Protein AF-A0A0M8SLQ5-F1 (afdb_monomer_lite)

Sequence (72 aa):
MPVEAFVIRHATMGADAEVDFGDVYVDLTGQRGRCRLFAFRLAYSGKAVHRICPCSRGSRRIPAASATLMAA

Foldseek 3Di:
DDPPDDDPDDDPFQPDKDWDKDWDWDQDPNFTFIWIWIWIGGPPPQWIWIWIGGDPPDTDDDPPPGDTDTGD

Structure (mmCIF, N/CA/C/O backbone):
data_AF-A0A0M8SLQ5-F1
#
_entry.id   AF-A0A0M8SLQ5-F1
#
loop_
_atom_site.group_PDB
_atom_site.id
_atom_site.type_symbol
_atom_site.label_atom_id
_atom_site.label_alt_id
_atom_site.label_comp_id
_atom_site.label_asym_id
_atom_site.label_entity_id
_atom_site.label_seq_id
_atom_site.pdbx_PDB_ins_code
_atom_site.Cartn_x
_atom_site.Cartn_y
_atom_site.Cartn_z
_atom_site.occupancy
_atom_site.B_iso_or_equiv
_atom_site.auth_seq_id
_atom_site.auth_comp_id
_atom_site.auth_asym_id
_atom_site.auth_atom_id
_atom_site.pdbx_PDB_model_num
ATOM 1 N N . MET A 1 1 ? 37.577 -14.268 -29.333 1.00 41.03 1 MET A N 1
ATOM 2 C CA . MET A 1 1 ? 36.839 -14.885 -28.213 1.00 41.03 1 MET A CA 1
ATOM 3 C C . MET A 1 1 ? 35.790 -13.885 -27.763 1.00 41.03 1 MET A C 1
ATOM 5 O O . MET A 1 1 ? 36.200 -12.775 -27.435 1.00 41.03 1 MET A O 1
ATOM 9 N N . PRO A 1 2 ? 34.480 -14.176 -27.844 1.00 63.56 2 PRO A N 1
ATOM 10 C CA . PRO A 1 2 ? 33.485 -13.252 -27.325 1.00 63.56 2 PRO A CA 1
ATOM 11 C C . PRO A 1 2 ? 33.608 -13.257 -25.801 1.00 63.56 2 PRO A C 1
ATOM 13 O O . PRO A 1 2 ? 33.684 -14.314 -25.180 1.00 63.56 2 PRO A O 1
ATOM 16 N N . VAL A 1 3 ? 33.729 -12.072 -25.217 1.00 63.12 3 VAL A N 1
ATOM 17 C CA . VAL A 1 3 ? 33.808 -11.900 -23.767 1.00 63.12 3 VAL A CA 1
ATOM 18 C C . VAL A 1 3 ? 32.402 -12.139 -23.224 1.00 63.12 3 VAL A C 1
ATOM 20 O O . VAL A 1 3 ? 31.466 -11.474 -23.667 1.00 63.12 3 VAL A O 1
ATOM 23 N N . GLU A 1 4 ? 32.234 -13.099 -22.316 1.00 66.62 4 GLU A N 1
ATOM 24 C CA . GLU A 1 4 ? 30.975 -13.319 -21.598 1.00 66.62 4 GLU A CA 1
ATOM 25 C C . GLU A 1 4 ? 30.726 -12.116 -20.678 1.00 66.62 4 GLU A C 1
ATOM 27 O O . GLU A 1 4 ? 31.133 -12.079 -19.520 1.00 66.62 4 GLU A O 1
ATOM 32 N N . ALA A 1 5 ? 30.124 -11.068 -21.235 1.00 68.50 5 ALA A N 1
ATOM 33 C CA . ALA A 1 5 ? 29.734 -9.884 -20.496 1.00 68.50 5 ALA A CA 1
ATOM 34 C C . ALA A 1 5 ? 28.303 -10.068 -19.985 1.00 68.50 5 ALA A C 1
ATOM 36 O O . ALA A 1 5 ? 27.368 -10.274 -20.762 1.00 68.50 5 ALA A O 1
ATOM 37 N N . PHE A 1 6 ? 28.120 -9.970 -18.670 1.00 66.94 6 PHE A N 1
ATOM 38 C CA . PHE A 1 6 ? 26.792 -9.899 -18.075 1.00 66.94 6 PHE A CA 1
ATOM 39 C C . PHE A 1 6 ? 26.169 -8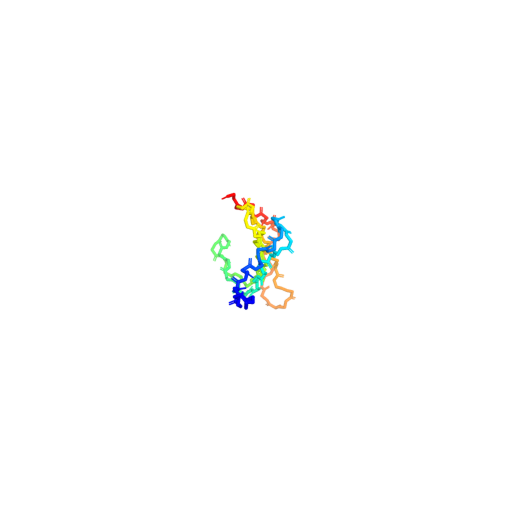.542 -18.417 1.00 66.94 6 PHE A C 1
ATOM 41 O O . PHE A 1 6 ? 26.558 -7.510 -17.875 1.00 66.94 6 PHE A O 1
ATOM 48 N N . VAL A 1 7 ? 25.193 -8.536 -19.325 1.00 72.88 7 VAL A N 1
ATOM 49 C CA . VAL A 1 7 ? 24.333 -7.369 -19.544 1.00 72.88 7 VAL A CA 1
ATOM 50 C C . VAL A 1 7 ? 23.229 -7.413 -18.496 1.00 72.88 7 VAL A C 1
ATOM 52 O O . VAL A 1 7 ? 22.367 -8.293 -18.534 1.00 72.88 7 VAL A O 1
ATOM 55 N N . ILE A 1 8 ? 23.245 -6.466 -17.556 1.00 69.44 8 ILE A N 1
ATOM 56 C CA . ILE A 1 8 ? 22.123 -6.265 -16.636 1.00 69.44 8 ILE A CA 1
ATOM 57 C C . ILE A 1 8 ? 20.914 -5.888 -17.492 1.00 69.44 8 ILE A C 1
ATOM 59 O O . ILE A 1 8 ? 20.880 -4.821 -18.108 1.00 69.44 8 ILE A O 1
ATOM 63 N N . ARG A 1 9 ? 19.921 -6.779 -17.564 1.00 57.25 9 ARG A N 1
ATOM 64 C CA . ARG A 1 9 ? 18.640 -6.448 -18.184 1.00 57.25 9 ARG A CA 1
ATOM 65 C C . ARG A 1 9 ? 17.911 -5.482 -17.267 1.00 57.25 9 ARG A C 1
ATOM 67 O O . ARG A 1 9 ? 17.276 -5.898 -16.306 1.00 57.25 9 ARG A O 1
ATOM 74 N N . HIS A 1 10 ? 17.999 -4.197 -17.581 1.00 62.44 10 HIS A N 1
ATOM 75 C CA . HIS A 1 10 ? 17.029 -3.243 -17.076 1.00 62.44 10 HIS A CA 1
ATOM 76 C C . HIS A 1 10 ? 15.701 -3.511 -17.782 1.00 62.44 10 HIS A C 1
ATOM 78 O O . HIS A 1 10 ? 15.621 -3.445 -19.011 1.00 62.44 10 HIS A O 1
ATOM 84 N N . ALA A 1 11 ? 14.671 -3.848 -17.010 1.00 62.31 11 ALA A N 1
ATOM 85 C CA . ALA A 1 11 ? 13.310 -3.804 -17.511 1.00 62.31 11 ALA A CA 1
ATOM 86 C C . ALA A 1 11 ? 12.981 -2.367 -17.936 1.00 62.31 11 ALA A C 1
ATOM 88 O O . ALA A 1 11 ? 13.515 -1.397 -17.386 1.00 62.31 11 ALA A O 1
ATOM 89 N N . THR A 1 12 ? 12.129 -2.219 -18.948 1.00 65.06 12 THR A N 1
ATOM 90 C CA . THR A 1 12 ? 11.664 -0.900 -19.381 1.00 65.06 12 THR A CA 1
ATOM 91 C C . THR A 1 12 ? 11.009 -0.166 -18.209 1.00 65.06 12 THR A C 1
ATOM 93 O O . THR A 1 12 ? 10.409 -0.783 -17.330 1.00 65.06 12 THR A O 1
ATOM 96 N N . MET A 1 13 ? 11.134 1.165 -18.170 1.00 58.91 13 MET A N 1
ATOM 97 C CA . MET A 1 13 ? 10.511 1.987 -17.125 1.00 58.91 13 MET A CA 1
ATOM 98 C C . MET A 1 13 ? 9.024 1.630 -16.980 1.00 58.91 13 MET A C 1
ATOM 100 O O . MET A 1 13 ? 8.275 1.685 -17.954 1.00 58.91 13 MET A O 1
ATOM 104 N N . GLY A 1 14 ? 8.612 1.249 -15.769 1.00 64.19 14 GLY A N 1
ATOM 105 C CA . GLY A 1 14 ? 7.244 0.825 -15.470 1.00 64.19 14 GLY A CA 1
ATOM 106 C C . GLY A 1 14 ? 6.829 -0.568 -15.964 1.00 64.19 14 GLY A C 1
ATOM 107 O O . GLY A 1 14 ? 5.651 -0.896 -15.853 1.00 64.19 14 GLY A O 1
ATOM 108 N N . ALA A 1 15 ? 7.743 -1.388 -16.493 1.00 71.62 15 ALA A N 1
ATOM 109 C CA . ALA A 1 15 ? 7.454 -2.794 -16.797 1.00 71.62 15 ALA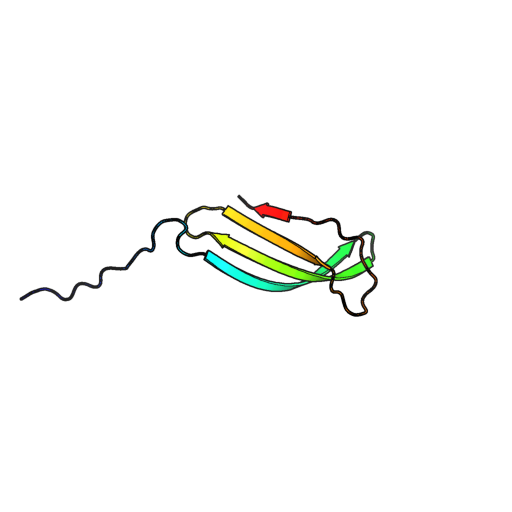 A CA 1
ATOM 110 C C . ALA A 1 15 ? 7.396 -3.666 -15.539 1.00 71.62 15 ALA A C 1
ATOM 112 O O . ALA A 1 15 ? 6.620 -4.618 -15.495 1.00 71.62 15 ALA A O 1
ATOM 113 N N . ASP A 1 16 ? 8.157 -3.284 -14.514 1.00 74.31 16 ASP A N 1
ATOM 114 C CA . ASP A 1 16 ? 8.185 -3.966 -13.228 1.00 74.31 16 ASP A CA 1
ATOM 115 C C . ASP A 1 16 ? 7.537 -3.098 -12.145 1.00 74.31 16 ASP A C 1
ATOM 117 O O . ASP A 1 16 ? 7.618 -1.864 -12.154 1.00 74.31 16 ASP A O 1
ATOM 121 N N . ALA A 1 17 ? 6.893 -3.750 -11.184 1.00 81.81 17 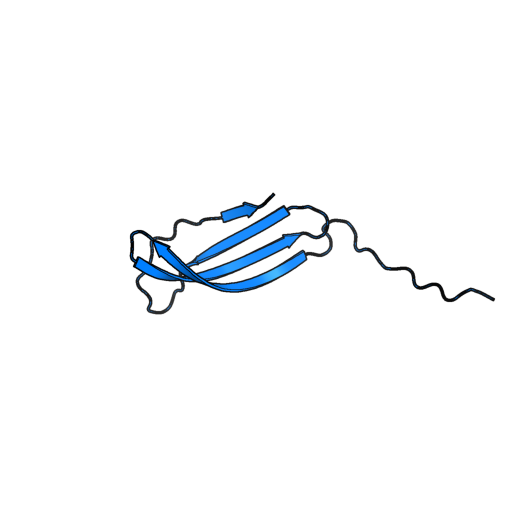ALA A N 1
ATOM 122 C CA . ALA A 1 17 ? 6.349 -3.112 -9.999 1.00 81.81 17 ALA A CA 1
ATOM 123 C C . ALA A 1 17 ? 6.487 -4.043 -8.795 1.00 81.81 17 ALA A C 1
ATOM 125 O O . ALA A 1 17 ? 6.321 -5.256 -8.911 1.00 81.81 17 ALA A O 1
ATOM 126 N N . GLU A 1 18 ? 6.757 -3.459 -7.635 1.00 82.88 18 GLU A N 1
ATOM 127 C CA . GLU A 1 18 ? 6.763 -4.169 -6.360 1.00 82.88 18 GLU A CA 1
ATOM 128 C C . GLU A 1 18 ? 5.377 -4.052 -5.728 1.00 82.88 18 GLU A C 1
ATOM 130 O O . GLU A 1 18 ? 4.789 -2.964 -5.681 1.00 82.88 18 GLU A O 1
ATOM 135 N N . VAL A 1 19 ? 4.844 -5.184 -5.266 1.00 86.12 19 VAL A N 1
ATOM 136 C CA . VAL A 1 19 ? 3.532 -5.253 -4.623 1.00 86.12 19 VAL A CA 1
ATOM 137 C C . VAL A 1 19 ? 3.670 -5.872 -3.247 1.00 86.12 19 VAL A C 1
ATOM 139 O O . VAL A 1 19 ? 4.031 -7.041 -3.127 1.00 86.12 19 VAL A O 1
ATOM 142 N N . ASP A 1 20 ? 3.306 -5.100 -2.227 1.00 87.19 20 ASP A N 1
ATOM 143 C CA . ASP A 1 20 ? 3.307 -5.532 -0.836 1.00 87.19 20 ASP A CA 1
ATOM 144 C C . ASP A 1 20 ? 1.870 -5.625 -0.301 1.00 87.19 20 ASP A C 1
ATOM 146 O O . ASP A 1 20 ? 1.008 -4.779 -0.573 1.00 87.19 20 ASP A O 1
ATOM 150 N N . PHE A 1 21 ? 1.622 -6.653 0.510 1.00 87.81 21 PHE A N 1
ATOM 151 C CA . PHE A 1 21 ? 0.371 -6.843 1.240 1.00 87.81 21 PHE A CA 1
ATOM 152 C C . PHE A 1 21 ? 0.660 -6.934 2.733 1.00 87.81 21 PHE A C 1
ATOM 154 O O . PHE A 1 21 ? 1.614 -7.588 3.149 1.00 87.81 21 PHE A O 1
ATOM 161 N N . GLY A 1 22 ? -0.197 -6.334 3.555 1.00 85.81 22 GLY A N 1
ATOM 162 C CA . GLY A 1 22 ? -0.044 -6.422 5.003 1.00 85.81 22 GLY A CA 1
ATOM 163 C C . GLY A 1 22 ? -1.311 -6.082 5.763 1.00 85.81 22 GLY A C 1
ATOM 164 O O . GLY A 1 22 ? -2.209 -5.426 5.240 1.00 85.81 22 GLY A O 1
ATOM 165 N N . ASP A 1 23 ? -1.376 -6.521 7.014 1.00 87.75 23 ASP A N 1
ATOM 166 C CA . ASP A 1 23 ? -2.394 -6.060 7.949 1.00 87.75 23 ASP A CA 1
ATOM 167 C C . ASP A 1 23 ? -1.836 -4.865 8.732 1.00 87.75 23 ASP A C 1
ATOM 169 O O . ASP A 1 23 ? -0.746 -4.918 9.301 1.00 87.75 23 ASP A O 1
ATOM 173 N N . VAL A 1 24 ? -2.599 -3.778 8.768 1.00 84.44 24 VAL A N 1
ATOM 174 C CA . VAL A 1 24 ? -2.278 -2.558 9.510 1.00 84.44 24 VAL A CA 1
ATOM 175 C C . VAL A 1 24 ? -3.374 -2.282 10.525 1.00 84.44 24 VAL A C 1
ATOM 177 O O . VAL A 1 24 ? -4.552 -2.556 10.290 1.00 84.44 24 VAL A O 1
ATOM 180 N N . TYR A 1 25 ? -2.996 -1.723 11.668 1.00 84.94 25 TYR A N 1
ATOM 181 C CA . TYR A 1 25 ? -3.967 -1.187 12.611 1.00 84.94 25 TYR A CA 1
ATOM 182 C C . TYR A 1 25 ? -4.083 0.315 12.395 1.00 84.94 25 TYR A C 1
ATOM 184 O O . TYR A 1 25 ? -3.071 1.010 12.430 1.00 84.94 25 TYR A O 1
ATOM 192 N N . VAL A 1 26 ? -5.303 0.801 12.193 1.00 82.12 26 VAL A N 1
ATOM 193 C CA . VAL A 1 26 ? -5.587 2.229 12.037 1.00 82.12 26 VAL A CA 1
ATOM 194 C C . VAL A 1 26 ? -6.381 2.698 13.247 1.00 82.12 26 VAL A C 1
ATOM 196 O O . VAL A 1 26 ? -7.402 2.095 13.588 1.00 82.12 26 VAL A O 1
ATOM 199 N N . ASP A 1 27 ? -5.906 3.768 13.875 1.00 84.12 27 ASP A N 1
ATOM 200 C CA . ASP A 1 27 ? -6.613 4.466 14.941 1.00 84.12 27 ASP A CA 1
ATOM 201 C C . ASP A 1 27 ? -7.431 5.608 14.332 1.00 84.12 27 ASP A C 1
ATOM 203 O O . ASP A 1 27 ? -6.886 6.609 13.872 1.00 84.12 27 ASP A O 1
ATOM 207 N N . LEU A 1 28 ? -8.756 5.458 14.312 1.00 77.69 28 LEU A N 1
ATOM 208 C CA . LEU A 1 28 ? -9.680 6.498 13.862 1.00 77.69 28 LEU A CA 1
ATOM 209 C C . LEU A 1 28 ? -10.548 6.930 15.036 1.00 77.69 28 LEU A C 1
ATOM 211 O O . LEU A 1 28 ? -11.261 6.119 15.623 1.00 77.69 28 LEU A O 1
ATOM 215 N N . THR A 1 29 ? -10.493 8.215 15.400 1.00 83.31 29 THR A N 1
ATOM 216 C CA . THR A 1 29 ? -11.280 8.790 16.514 1.00 83.31 29 THR A CA 1
ATOM 217 C C . THR A 1 29 ? -11.129 8.020 17.839 1.00 83.31 29 THR A C 1
ATOM 219 O O . THR A 1 29 ? -12.091 7.821 18.574 1.00 83.31 29 THR A O 1
ATOM 222 N N . GLY A 1 30 ? -9.922 7.520 18.128 1.00 82.62 30 GLY A N 1
ATOM 223 C CA . GLY A 1 30 ? -9.654 6.711 19.325 1.00 82.62 30 GLY A CA 1
ATOM 224 C C . GLY A 1 30 ? -10.162 5.264 19.252 1.00 82.62 30 GLY A C 1
ATOM 225 O O . GLY A 1 30 ? -10.191 4.577 20.269 1.00 82.62 30 GLY A O 1
ATOM 226 N N . GLN A 1 31 ? -10.580 4.788 18.076 1.00 78.56 31 GLN A N 1
ATOM 227 C CA . GLN A 1 31 ? -10.948 3.394 17.833 1.00 78.56 31 GLN A CA 1
ATOM 228 C C . GLN A 1 31 ? -9.908 2.719 16.940 1.00 78.56 31 GLN A C 1
ATOM 230 O O . GLN A 1 31 ? -9.712 3.125 15.793 1.00 78.56 31 GLN A O 1
ATOM 235 N N . ARG A 1 32 ? -9.286 1.652 17.456 1.00 80.62 32 ARG A N 1
ATOM 236 C CA . ARG A 1 32 ? -8.307 0.845 16.725 1.00 80.62 32 ARG A CA 1
ATOM 237 C C . ARG A 1 32 ? -8.997 -0.261 15.940 1.00 80.62 32 ARG A C 1
ATOM 239 O O . ARG A 1 32 ? -9.631 -1.138 16.529 1.00 80.62 32 ARG A O 1
ATOM 246 N N . GLY A 1 33 ? -8.851 -0.263 14.621 1.00 83.31 33 GLY A N 1
ATOM 247 C CA . GLY A 1 33 ? -9.371 -1.329 13.764 1.00 83.31 33 GLY A CA 1
ATOM 248 C C . GLY A 1 33 ? -8.297 -1.937 12.878 1.00 83.31 33 GLY A C 1
ATOM 249 O O . GLY A 1 33 ? -7.314 -1.288 12.526 1.00 83.31 33 GLY A O 1
ATOM 250 N N . ARG A 1 34 ? -8.486 -3.216 12.542 1.00 82.88 34 ARG A N 1
ATOM 251 C CA . ARG A 1 34 ? -7.618 -3.942 11.613 1.00 82.88 34 ARG A CA 1
ATOM 252 C C . ARG A 1 34 ? -8.056 -3.680 10.182 1.00 82.88 34 ARG A C 1
ATOM 254 O O . ARG A 1 34 ? -9.218 -3.898 9.833 1.00 82.88 34 ARG A O 1
ATOM 261 N N . CYS A 1 35 ? -7.103 -3.290 9.356 1.00 84.38 35 CYS A N 1
ATOM 262 C CA . CYS A 1 35 ? -7.287 -3.029 7.941 1.00 84.38 35 CYS A CA 1
ATOM 263 C C . CYS A 1 35 ? -6.240 -3.797 7.136 1.00 84.38 35 CYS A C 1
ATOM 265 O O . CYS A 1 35 ? -5.168 -4.117 7.642 1.00 84.38 35 CYS A O 1
ATOM 267 N N . ARG A 1 36 ? -6.546 -4.067 5.870 1.00 84.75 36 ARG A N 1
ATOM 268 C CA . ARG A 1 36 ? -5.603 -4.659 4.924 1.00 84.75 36 ARG A CA 1
ATOM 269 C C . ARG A 1 36 ? -5.028 -3.567 4.033 1.00 84.75 36 ARG A C 1
ATOM 271 O O . ARG A 1 36 ? -5.786 -2.820 3.416 1.00 84.75 36 ARG A O 1
ATOM 278 N N . LEU A 1 37 ? -3.707 -3.486 3.980 1.00 87.56 37 LEU A N 1
ATOM 279 C CA . LEU A 1 37 ? -2.940 -2.599 3.121 1.00 87.56 37 LEU A CA 1
ATOM 280 C C . LEU A 1 37 ? -2.563 -3.323 1.826 1.00 87.56 37 LEU A C 1
ATOM 282 O O . LEU A 1 37 ? -2.075 -4.453 1.850 1.00 87.56 37 LEU A O 1
ATOM 286 N N . PHE A 1 38 ? -2.771 -2.627 0.715 1.00 88.19 38 PHE A N 1
ATOM 287 C CA . PHE A 1 38 ? -2.192 -2.910 -0.591 1.00 88.19 38 PHE A CA 1
ATOM 288 C C . PHE A 1 38 ? -1.241 -1.766 -0.945 1.00 88.19 38 PHE A C 1
ATOM 290 O O . PHE A 1 38 ? -1.670 -0.609 -0.962 1.00 88.19 38 PHE A O 1
ATOM 297 N N . ALA A 1 39 ? 0.024 -2.072 -1.217 1.00 87.44 39 ALA A N 1
ATOM 298 C CA . ALA A 1 39 ? 1.013 -1.102 -1.667 1.00 87.44 39 ALA A CA 1
ATOM 299 C C . ALA A 1 39 ? 1.574 -1.536 -3.021 1.00 87.44 39 ALA A C 1
ATOM 301 O O . ALA A 1 39 ? 2.048 -2.656 -3.166 1.00 87.44 39 ALA A O 1
ATOM 302 N N . PHE A 1 40 ? 1.511 -0.644 -4.004 1.00 86.12 40 PHE A N 1
ATOM 303 C CA . PHE A 1 40 ? 2.017 -0.860 -5.355 1.00 86.12 40 PHE A CA 1
ATOM 304 C C . PHE A 1 40 ? 3.037 0.229 -5.680 1.00 86.12 40 PHE A C 1
ATOM 306 O O . PHE A 1 40 ? 2.666 1.401 -5.748 1.00 86.12 40 PHE A O 1
ATOM 313 N N . ARG A 1 41 ? 4.306 -0.136 -5.884 1.00 86.81 41 ARG A N 1
ATOM 314 C CA . ARG A 1 41 ? 5.379 0.780 -6.306 1.00 86.81 41 ARG A CA 1
ATOM 315 C C . ARG A 1 41 ? 5.810 0.457 -7.726 1.00 86.81 41 ARG A C 1
ATOM 317 O O . ARG A 1 41 ? 6.293 -0.639 -7.988 1.00 86.81 41 ARG A O 1
ATOM 324 N N . LEU A 1 42 ? 5.671 1.424 -8.629 1.00 82.38 42 LEU A N 1
ATOM 325 C CA . LEU A 1 42 ? 6.064 1.262 -10.026 1.00 82.38 42 LEU A CA 1
ATOM 326 C C . LEU A 1 42 ? 7.563 1.549 -10.196 1.00 82.38 42 LEU A C 1
ATOM 328 O O . LEU A 1 42 ? 8.032 2.636 -9.838 1.00 82.38 42 LEU A O 1
ATOM 332 N N . ALA A 1 43 ? 8.314 0.601 -10.761 1.00 78.06 43 ALA A N 1
ATOM 333 C CA . ALA A 1 43 ? 9.762 0.716 -10.891 1.00 78.06 43 ALA A CA 1
ATOM 334 C C . ALA A 1 43 ? 10.162 1.945 -11.719 1.00 78.06 43 ALA A C 1
ATOM 336 O O . ALA A 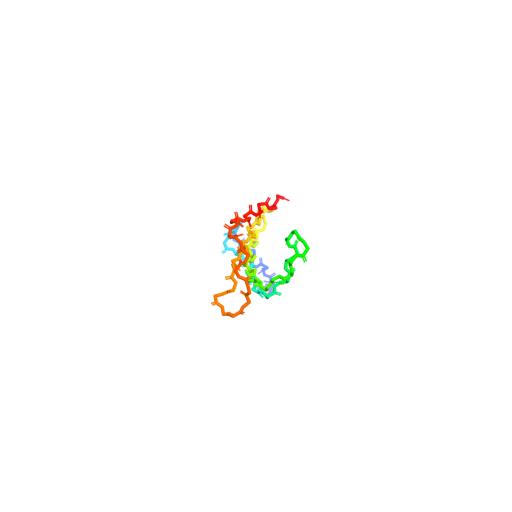1 43 ? 9.575 2.234 -12.766 1.00 78.06 43 ALA A O 1
ATOM 337 N N . TYR A 1 44 ? 11.181 2.663 -11.236 1.00 71.56 44 TYR A N 1
ATOM 338 C CA . TYR A 1 44 ? 11.780 3.834 -11.889 1.00 71.56 44 TYR A CA 1
ATOM 339 C C . TYR A 1 44 ? 10.815 5.000 -12.183 1.00 71.56 44 TYR A C 1
ATOM 341 O O . TYR A 1 44 ? 11.191 5.939 -12.877 1.00 71.56 44 TYR A O 1
ATOM 349 N N . SER A 1 45 ? 9.586 4.982 -11.650 1.00 74.38 45 SER A N 1
ATOM 350 C CA . SER A 1 45 ? 8.587 6.028 -11.905 1.00 74.38 45 SER A CA 1
ATOM 351 C C . SER A 1 45 ? 8.447 7.049 -10.770 1.00 74.38 45 SER A C 1
ATOM 353 O O . SER A 1 45 ? 7.773 8.057 -10.978 1.00 74.38 45 SER A O 1
ATOM 355 N N . GLY A 1 46 ? 8.954 6.757 -9.568 1.00 78.25 46 GLY A N 1
ATOM 356 C CA . GLY A 1 46 ? 8.648 7.523 -8.346 1.00 78.25 46 GLY A CA 1
ATOM 357 C C . GLY A 1 46 ? 7.193 7.391 -7.868 1.00 78.25 46 GLY A C 1
ATOM 358 O O . GLY A 1 46 ? 6.845 7.852 -6.795 1.00 78.25 46 GLY A O 1
ATOM 359 N N . LYS A 1 47 ? 6.327 6.718 -8.634 1.00 79.88 47 LYS A N 1
ATOM 360 C CA . LYS A 1 47 ? 4.896 6.613 -8.339 1.00 79.88 47 LYS A CA 1
ATOM 361 C C . LYS A 1 47 ? 4.598 5.400 -7.469 1.00 79.88 47 LYS A C 1
ATOM 363 O O . LYS A 1 47 ? 4.987 4.278 -7.811 1.00 79.88 47 LYS A O 1
ATOM 368 N N . ALA A 1 48 ? 3.814 5.617 -6.418 1.00 83.94 48 ALA A N 1
ATOM 369 C CA . ALA A 1 48 ? 3.269 4.550 -5.595 1.00 83.94 48 ALA A CA 1
ATOM 370 C C . ALA A 1 48 ? 1.778 4.754 -5.299 1.00 83.94 48 ALA A C 1
ATOM 372 O O . ALA A 1 48 ? 1.320 5.872 -5.060 1.00 83.94 48 ALA A O 1
ATOM 373 N N . VAL A 1 49 ? 1.022 3.655 -5.275 1.00 84.81 49 VAL A N 1
ATOM 374 C CA . VAL A 1 49 ? -0.383 3.629 -4.854 1.00 84.81 49 VAL A CA 1
ATOM 375 C C . VAL A 1 49 ? -0.498 2.818 -3.575 1.00 84.81 49 VAL A C 1
ATOM 377 O O . VAL A 1 49 ? -0.185 1.628 -3.562 1.00 84.81 49 VAL A O 1
ATOM 380 N N . HIS A 1 50 ? -1.016 3.440 -2.519 1.00 87.38 50 HIS A N 1
ATOM 381 C CA . HIS A 1 50 ? -1.352 2.751 -1.278 1.00 87.38 50 HIS A CA 1
ATOM 382 C C . HIS A 1 50 ? -2.861 2.775 -1.071 1.00 87.38 50 HIS A C 1
ATOM 384 O O . HIS A 1 50 ? -3.472 3.845 -1.072 1.00 87.38 50 HIS A O 1
ATOM 390 N N . ARG A 1 51 ? -3.468 1.601 -0.885 1.00 84.62 51 ARG A N 1
ATOM 391 C CA . ARG A 1 51 ? -4.901 1.461 -0.620 1.00 84.62 51 ARG A CA 1
ATOM 392 C C . ARG A 1 51 ? -5.134 0.667 0.654 1.00 84.62 51 ARG A C 1
ATOM 394 O O . ARG A 1 51 ? -4.664 -0.460 0.790 1.00 84.62 51 ARG A O 1
ATOM 401 N N . ILE A 1 52 ? -5.910 1.253 1.559 1.00 83.56 52 ILE A N 1
ATOM 402 C CA . ILE A 1 52 ? -6.334 0.615 2.804 1.00 83.56 52 ILE A CA 1
ATOM 403 C C . ILE A 1 52 ? -7.789 0.171 2.658 1.00 83.56 52 ILE A C 1
ATOM 405 O O . ILE A 1 52 ? -8.669 0.974 2.351 1.00 83.56 52 ILE A O 1
ATOM 409 N N . CYS A 1 53 ? -8.042 -1.114 2.894 1.00 81.00 53 CYS A N 1
ATOM 410 C CA . CYS A 1 53 ? -9.377 -1.702 2.882 1.00 81.00 53 CYS A CA 1
ATOM 411 C C . CYS A 1 53 ? -9.757 -2.183 4.294 1.00 81.00 53 CYS A C 1
ATOM 413 O O . CYS A 1 53 ? -8.923 -2.780 4.982 1.00 81.00 53 CYS A O 1
ATOM 415 N N . PRO A 1 54 ? -11.007 -1.975 4.745 1.00 76.19 54 PRO A N 1
ATOM 416 C CA . PRO A 1 54 ? -11.467 -2.511 6.022 1.00 76.19 54 PRO A CA 1
ATOM 417 C C . PRO A 1 54 ? -11.467 -4.045 5.997 1.00 76.19 54 PRO A C 1
ATOM 419 O O . PRO A 1 54 ? -11.819 -4.663 4.990 1.00 76.19 54 PRO A O 1
ATOM 422 N N . CYS A 1 55 ? -11.102 -4.678 7.113 1.00 65.88 55 CYS A N 1
ATOM 423 C CA . CYS A 1 55 ? -11.194 -6.130 7.233 1.00 65.88 55 CYS A CA 1
ATOM 424 C C . CYS A 1 55 ? -12.665 -6.552 7.412 1.00 65.88 55 CYS A C 1
ATOM 426 O O . CYS A 1 55 ? -13.353 -6.067 8.310 1.00 65.88 55 CYS A O 1
ATOM 428 N N . SER A 1 56 ? -13.165 -7.466 6.574 1.00 61.41 56 SER A N 1
ATOM 429 C CA . SER A 1 56 ? -14.572 -7.906 6.594 1.00 61.41 56 SER A CA 1
ATOM 430 C C . SER A 1 56 ? -14.936 -8.795 7.790 1.00 61.41 56 SER A C 1
ATOM 432 O O . SER A 1 56 ? -16.108 -9.118 7.984 1.00 61.41 56 SER A O 1
ATOM 434 N N . ARG A 1 57 ? -13.956 -9.206 8.606 1.00 48.25 57 ARG A N 1
ATOM 435 C CA . ARG A 1 57 ? -14.136 -10.222 9.646 1.00 48.25 57 ARG A CA 1
ATOM 436 C C . ARG A 1 57 ? -14.027 -9.623 11.048 1.00 48.25 57 ARG A C 1
ATOM 438 O O . ARG A 1 57 ? -12.937 -9.412 11.568 1.00 48.25 57 ARG A O 1
ATOM 445 N N . GLY A 1 58 ? -15.181 -9.399 11.675 1.00 54.34 58 GLY A N 1
ATOM 446 C CA . GLY A 1 58 ? -15.348 -9.354 13.134 1.00 54.34 58 GLY A CA 1
ATOM 447 C C . GLY A 1 58 ? -14.750 -8.172 13.911 1.00 54.34 58 GLY A C 1
ATOM 448 O O . GLY A 1 58 ? -15.122 -7.997 15.067 1.00 54.34 58 GLY A O 1
ATOM 449 N N . SER A 1 59 ? -13.878 -7.334 13.340 1.00 54.38 59 SER A N 1
ATOM 450 C CA . SER A 1 59 ? -13.496 -6.067 13.980 1.00 54.38 59 SER A CA 1
ATOM 451 C C . SER A 1 59 ? -14.470 -4.964 13.583 1.00 54.38 59 SER A C 1
ATOM 453 O O . SER A 1 59 ? -14.787 -4.819 12.404 1.00 54.38 59 SER A O 1
ATOM 455 N N . ARG A 1 60 ? -14.937 -4.205 14.581 1.00 57.44 60 ARG A N 1
ATOM 456 C CA . ARG A 1 60 ? -15.820 -3.032 14.468 1.00 57.44 60 ARG A CA 1
ATOM 457 C C . ARG A 1 60 ? -15.548 -2.269 13.159 1.00 57.44 60 ARG A C 1
ATOM 459 O O . ARG A 1 60 ? -14.426 -1.820 12.941 1.00 57.44 60 ARG A O 1
ATOM 466 N N . ARG A 1 61 ? -16.555 -2.192 12.274 1.00 54.88 61 ARG A N 1
ATOM 467 C CA . ARG A 1 61 ? -16.457 -1.528 10.962 1.00 54.88 61 ARG A CA 1
ATOM 468 C C . ARG A 1 61 ? -16.064 -0.072 11.181 1.00 54.88 61 ARG A C 1
ATOM 470 O O . ARG A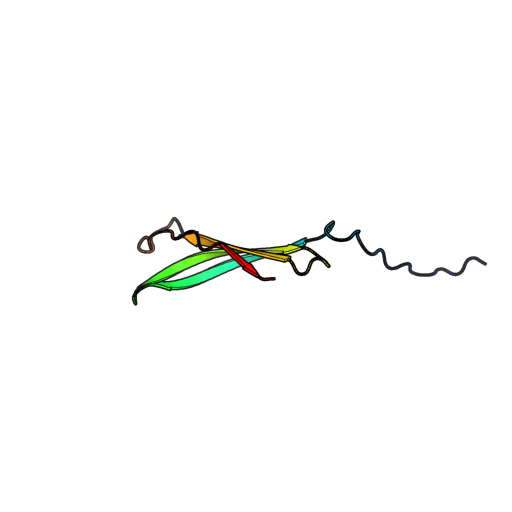 1 61 ? -16.901 0.720 11.601 1.00 54.88 61 ARG A O 1
ATOM 477 N N . ILE A 1 62 ? -14.813 0.273 10.900 1.00 59.38 62 ILE A N 1
ATOM 478 C CA . 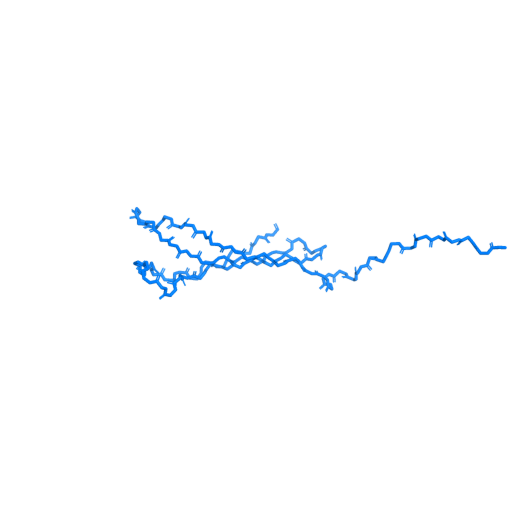ILE A 1 62 ? -14.450 1.675 10.755 1.00 59.38 62 ILE A CA 1
ATOM 479 C C . ILE A 1 62 ? -15.029 2.137 9.409 1.00 59.38 62 ILE A C 1
ATOM 481 O O . ILE A 1 62 ? -14.877 1.394 8.430 1.00 59.38 62 ILE A O 1
ATOM 485 N N . PRO A 1 63 ? -15.749 3.276 9.327 1.00 56.72 63 PRO A N 1
ATOM 486 C CA . PRO A 1 63 ? -16.271 3.766 8.058 1.00 56.72 63 PRO A CA 1
ATOM 487 C C . PRO A 1 63 ? -15.135 3.847 7.041 1.00 56.72 63 PRO A C 1
ATOM 489 O O . PRO A 1 63 ? -14.088 4.440 7.299 1.00 56.72 63 PRO A O 1
ATOM 492 N N . ALA A 1 64 ? -15.336 3.181 5.906 1.00 51.50 64 ALA A N 1
ATOM 493 C CA . ALA A 1 64 ? -14.365 3.079 4.834 1.00 51.50 64 ALA A CA 1
ATOM 494 C C . ALA A 1 64 ? -14.232 4.433 4.127 1.00 51.50 64 ALA A C 1
ATOM 496 O O . ALA A 1 64 ? -14.770 4.635 3.043 1.00 51.50 64 ALA A O 1
ATOM 497 N N . ALA A 1 65 ? -13.513 5.376 4.729 1.00 52.28 65 ALA A N 1
ATOM 498 C CA . ALA A 1 65 ? -12.878 6.414 3.943 1.00 52.28 65 ALA A CA 1
ATOM 499 C C . ALA A 1 65 ? -11.814 5.694 3.108 1.00 52.28 65 ALA A C 1
ATOM 501 O O . ALA A 1 65 ? -10.823 5.206 3.649 1.00 52.28 65 ALA A O 1
ATOM 502 N N . SER A 1 66 ? -12.063 5.523 1.807 1.00 52.06 66 SER A N 1
ATOM 503 C CA . SER A 1 66 ? -11.072 4.983 0.875 1.00 52.06 66 SER A CA 1
ATOM 504 C C . SER A 1 66 ? -9.908 5.971 0.795 1.00 52.06 66 SER A C 1
ATOM 506 O O . SER A 1 66 ? -9.881 6.836 -0.074 1.00 52.06 66 SER A O 1
ATOM 508 N N . ALA A 1 67 ? -8.968 5.874 1.733 1.00 54.69 67 ALA A N 1
ATOM 509 C CA . ALA A 1 67 ? -7.747 6.656 1.732 1.00 54.69 67 ALA A CA 1
ATOM 510 C C . ALA A 1 67 ? -6.786 6.010 0.731 1.00 54.69 67 ALA A C 1
ATOM 512 O O . ALA A 1 67 ? -6.056 5.072 1.055 1.00 54.69 67 ALA A O 1
ATOM 513 N N . THR A 1 68 ? -6.853 6.477 -0.513 1.00 56.19 68 THR A N 1
ATOM 514 C CA . THR A 1 68 ? -5.811 6.222 -1.503 1.00 56.19 68 THR A CA 1
ATOM 515 C C . THR A 1 68 ? -4.780 7.329 -1.353 1.00 56.19 68 THR A C 1
ATOM 517 O O . THR A 1 68 ? -5.055 8.469 -1.723 1.00 56.19 68 THR A O 1
ATOM 520 N N . LEU A 1 69 ? -3.613 7.015 -0.794 1.00 58.53 69 LEU A N 1
ATOM 521 C CA . LEU A 1 69 ? -2.493 7.951 -0.785 1.00 58.53 69 LEU A CA 1
ATOM 522 C C . LEU A 1 69 ? -1.615 7.647 -2.002 1.00 58.53 69 LEU A C 1
ATOM 524 O O . LEU A 1 69 ? -1.040 6.561 -2.101 1.00 58.53 69 LEU A O 1
ATOM 528 N N . MET A 1 70 ? -1.552 8.595 -2.937 1.00 50.53 70 MET A N 1
ATOM 529 C CA . MET A 1 70 ? -0.544 8.609 -3.995 1.00 50.53 70 MET A CA 1
ATOM 530 C C . MET A 1 70 ? 0.716 9.225 -3.393 1.00 50.53 70 MET A C 1
ATOM 532 O O . MET A 1 70 ? 0.760 10.436 -3.186 1.00 50.53 70 MET A O 1
ATOM 536 N N . ALA A 1 71 ? 1.697 8.395 -3.048 1.00 52.81 71 ALA A N 1
ATOM 537 C CA . ALA A 1 71 ? 3.020 8.902 -2.708 1.00 52.81 71 ALA A CA 1
ATOM 538 C C . ALA A 1 71 ? 3.765 9.182 -4.025 1.00 52.81 71 ALA A C 1
ATOM 540 O O . ALA A 1 71 ? 3.757 8.337 -4.929 1.00 52.81 71 ALA A O 1
ATOM 541 N N . ALA A 1 72 ? 4.299 10.401 -4.141 1.00 48.25 72 ALA A N 1
ATOM 542 C CA . ALA A 1 72 ? 5.083 10.893 -5.273 1.00 48.25 72 ALA A CA 1
ATOM 543 C C . ALA A 1 72 ? 6.587 10.774 -5.005 1.00 48.25 72 ALA A C 1
ATOM 545 O O . ALA A 1 72 ? 6.961 10.763 -3.808 1.00 48.25 72 ALA A O 1
#

pLDDT: mean 71.85, std 13.25, range [41.03, 88.19]

Secondary structure (DSSP, 8-state):
---------PPPTTT-EEEEEEEEEEEETTEEEEEEEEEEEETTS--EEEEEEE-SSSS--------EEEE-

Radius of gyration: 19.01 Å; chains: 1; bounding box: 53×26×48 Å